Protein AF-A0A4Y2MU92-F1 (afdb_monomer_lite)

Structure (mmCIF, N/CA/C/O backbone):
data_AF-A0A4Y2MU92-F1
#
_entry.id   AF-A0A4Y2MU92-F1
#
loop_
_atom_site.group_PDB
_atom_site.id
_atom_site.type_symbol
_atom_site.label_atom_id
_atom_site.label_alt_id
_atom_site.label_comp_id
_atom_site.label_asym_id
_atom_site.label_entity_id
_atom_site.label_seq_id
_atom_site.pdbx_PDB_ins_code
_atom_site.Cartn_x
_atom_site.Cartn_y
_atom_site.Cartn_z
_atom_site.occupancy
_atom_site.B_iso_or_equiv
_atom_site.auth_seq_id
_atom_site.auth_comp_id
_atom_site.auth_asym_id
_atom_site.auth_atom_id
_atom_site.pdbx_PDB_model_num
ATOM 1 N N . MET A 1 1 ? -0.422 5.138 14.556 1.00 63.00 1 MET A N 1
ATOM 2 C CA . MET A 1 1 ? -1.538 4.678 13.697 1.00 63.00 1 MET A CA 1
ATOM 3 C C . MET A 1 1 ? -2.399 3.593 14.349 1.00 63.00 1 MET A C 1
ATOM 5 O O . MET A 1 1 ? -3.457 3.305 13.815 1.00 63.00 1 MET A O 1
ATOM 9 N N . GLU A 1 2 ? -2.029 3.038 15.514 1.00 75.19 2 GLU A N 1
ATOM 10 C CA . GLU A 1 2 ? -2.795 1.954 16.165 1.00 75.19 2 GLU A CA 1
ATOM 11 C C . GLU A 1 2 ? -4.268 2.278 16.441 1.00 75.19 2 GLU A C 1
ATOM 13 O O . GLU A 1 2 ? -5.118 1.408 16.287 1.00 75.19 2 GLU A O 1
ATOM 18 N N . ILE A 1 3 ? -4.586 3.519 16.826 1.00 85.38 3 ILE A N 1
ATOM 19 C CA . ILE A 1 3 ? -5.972 3.915 17.119 1.00 85.38 3 ILE A CA 1
ATOM 20 C C . ILE A 1 3 ? -6.837 3.842 15.857 1.00 85.38 3 ILE A C 1
ATOM 22 O O . ILE A 1 3 ? -7.947 3.328 15.916 1.00 85.38 3 ILE A O 1
ATOM 26 N N . ASN A 1 4 ? -6.318 4.291 14.712 1.00 79.19 4 ASN A N 1
ATOM 27 C CA . ASN A 1 4 ? -7.068 4.279 13.456 1.00 79.19 4 ASN A CA 1
ATOM 28 C C . ASN A 1 4 ? -7.350 2.844 12.996 1.00 79.19 4 ASN A C 1
ATOM 30 O O . ASN A 1 4 ? -8.474 2.548 12.613 1.00 79.19 4 ASN A O 1
ATOM 34 N N . ASN A 1 5 ? -6.370 1.942 13.118 1.00 82.44 5 ASN A N 1
ATOM 35 C CA . ASN A 1 5 ? -6.557 0.530 12.774 1.00 82.44 5 ASN A CA 1
ATOM 36 C C . ASN A 1 5 ? -7.602 -0.139 13.675 1.00 82.44 5 ASN A C 1
ATOM 38 O O . ASN A 1 5 ? -8.482 -0.826 13.175 1.00 82.44 5 ASN A O 1
ATOM 42 N N . LYS A 1 6 ? -7.570 0.135 14.986 1.00 87.00 6 LYS A N 1
ATOM 43 C CA . LYS A 1 6 ? -8.604 -0.356 15.908 1.00 87.00 6 LYS A CA 1
ATOM 44 C C . LYS A 1 6 ? -9.991 0.183 15.579 1.00 87.00 6 LYS A C 1
ATOM 46 O O . LYS A 1 6 ? -10.961 -0.524 15.776 1.00 87.00 6 LYS A O 1
ATOM 51 N N . VAL A 1 7 ? -10.106 1.427 15.115 1.00 86.88 7 VAL A N 1
ATOM 52 C CA . VAL A 1 7 ? -11.401 2.001 14.712 1.00 86.88 7 VAL A CA 1
ATOM 53 C C . VAL A 1 7 ? -11.928 1.339 13.434 1.00 86.88 7 VAL A C 1
ATOM 55 O O . VAL A 1 7 ? -13.129 1.094 13.352 1.00 86.88 7 VAL A O 1
ATOM 58 N N . LEU A 1 8 ? -11.052 1.017 12.476 1.00 86.19 8 LEU A N 1
ATOM 59 C CA . LEU A 1 8 ? -11.425 0.317 11.240 1.00 86.19 8 LEU A CA 1
ATOM 60 C C . LEU A 1 8 ? -12.003 -1.078 11.519 1.00 86.19 8 LEU A C 1
ATOM 62 O O . LEU A 1 8 ? -13.014 -1.420 10.923 1.00 86.19 8 LEU A O 1
ATOM 66 N N . GLU A 1 9 ? -11.469 -1.818 12.501 1.00 86.62 9 GLU A N 1
ATOM 67 C CA . GLU A 1 9 ? -11.994 -3.139 12.914 1.00 86.62 9 GLU A CA 1
ATOM 68 C C . GLU A 1 9 ? -13.477 -3.124 13.340 1.00 86.62 9 GLU A C 1
ATOM 70 O O . GLU A 1 9 ? -14.123 -4.172 13.368 1.00 86.62 9 GLU A O 1
ATOM 75 N N . PHE A 1 10 ? -14.029 -1.955 13.686 1.00 87.94 10 PHE A N 1
ATOM 76 C CA . PHE A 1 10 ? -15.434 -1.799 14.071 1.00 87.94 10 PHE A CA 1
ATOM 77 C C . PHE A 1 10 ? -16.311 -1.179 12.975 1.00 87.94 10 PHE A C 1
ATOM 79 O O . PHE A 1 10 ? -17.519 -1.038 13.189 1.00 87.94 10 PHE A O 1
ATOM 86 N N . MET A 1 11 ? -15.749 -0.773 11.831 1.00 88.69 11 MET A N 1
ATOM 87 C CA . MET A 1 11 ? -16.553 -0.238 10.734 1.00 88.69 11 MET A CA 1
ATOM 88 C C . MET A 1 11 ? -17.279 -1.376 10.003 1.00 88.69 11 MET A C 1
ATOM 90 O O . MET A 1 11 ? -16.676 -2.403 9.701 1.00 88.69 11 MET A O 1
ATOM 94 N N . PRO A 1 12 ? -18.581 -1.228 9.710 1.00 82.81 12 PRO A N 1
ATOM 95 C CA . PRO A 1 12 ? -19.282 -2.167 8.851 1.00 82.81 12 PRO A CA 1
ATOM 96 C C . PRO A 1 12 ? -18.854 -1.922 7.399 1.00 82.81 12 PRO A C 1
ATOM 98 O O . PRO A 1 12 ? -19.229 -0.909 6.819 1.00 82.81 12 PRO A O 1
ATOM 101 N N . GLY A 1 13 ? -18.079 -2.839 6.830 1.00 85.25 13 GLY A N 1
ATOM 102 C CA . GLY A 1 13 ? -17.520 -2.717 5.486 1.00 85.25 13 GLY A CA 1
ATOM 103 C C . GLY A 1 13 ? -16.676 -3.936 5.122 1.00 85.25 13 GLY A C 1
ATOM 104 O O . GLY A 1 13 ? -16.551 -4.875 5.912 1.00 85.25 13 GLY A O 1
ATOM 105 N N . ASN A 1 14 ? -16.154 -3.949 3.897 1.00 84.50 14 ASN A N 1
ATOM 106 C CA . ASN A 1 14 ? -15.108 -4.895 3.514 1.00 84.50 14 ASN A CA 1
ATOM 107 C C . ASN A 1 14 ? -13.742 -4.211 3.612 1.00 84.50 14 ASN A C 1
ATOM 109 O O . ASN A 1 14 ? -13.496 -3.234 2.892 1.00 84.50 14 ASN A O 1
ATOM 113 N N . GLU A 1 15 ? -12.836 -4.799 4.397 1.00 86.00 15 GLU A N 1
ATOM 114 C CA . GLU A 1 15 ? -11.457 -4.324 4.495 1.00 86.00 15 GLU A CA 1
ATOM 115 C C . GLU A 1 15 ? -10.758 -4.463 3.139 1.00 86.00 15 GLU A C 1
ATOM 117 O O . GLU A 1 15 ? -10.658 -5.551 2.564 1.00 86.00 15 GLU A O 1
ATOM 122 N N . THR A 1 16 ? -10.224 -3.353 2.637 1.00 85.81 16 THR A N 1
ATOM 123 C CA . THR A 1 16 ? -9.301 -3.327 1.504 1.00 85.81 16 THR A CA 1
ATOM 124 C C . THR A 1 16 ? -7.924 -2.905 1.996 1.00 85.81 16 THR A C 1
ATOM 126 O O . THR A 1 16 ? -7.753 -1.819 2.554 1.00 85.81 16 THR A O 1
ATOM 129 N N . VAL A 1 17 ? -6.928 -3.763 1.770 1.00 81.81 17 VAL A N 1
ATOM 130 C CA . VAL A 1 17 ? -5.538 -3.515 2.167 1.00 81.81 17 VAL A CA 1
ATOM 131 C C . VAL A 1 17 ? -4.706 -3.161 0.941 1.00 81.81 17 VAL A C 1
ATOM 133 O O . VAL A 1 17 ? -4.526 -3.982 0.043 1.00 81.81 17 VAL A O 1
ATOM 136 N N . TYR A 1 18 ? -4.154 -1.953 0.930 1.00 77.81 18 TYR A N 1
ATOM 137 C CA . TYR A 1 18 ? -3.203 -1.488 -0.073 1.00 77.81 18 TYR A CA 1
ATOM 138 C C . TYR A 1 18 ? -1.793 -1.609 0.485 1.00 77.81 18 TYR A C 1
ATOM 140 O O . TYR A 1 18 ? -1.456 -0.955 1.470 1.00 77.81 18 TYR A O 1
ATOM 148 N N . LYS A 1 19 ? -0.958 -2.440 -0.134 1.00 72.44 19 LYS A N 1
ATOM 149 C CA . LYS A 1 19 ? 0.445 -2.569 0.263 1.00 72.44 19 LYS A CA 1
ATOM 150 C C . LYS A 1 19 ? 1.297 -1.588 -0.522 1.00 72.44 19 LYS A C 1
ATOM 152 O O . LYS A 1 19 ? 1.105 -1.439 -1.728 1.00 72.44 19 LYS A O 1
ATOM 157 N N . ALA A 1 20 ? 2.234 -0.937 0.156 1.00 71.12 20 ALA A N 1
ATOM 158 C CA . ALA A 1 20 ? 3.284 -0.213 -0.542 1.00 71.12 20 ALA A CA 1
ATOM 159 C C . ALA A 1 20 ? 4.172 -1.239 -1.259 1.00 71.12 20 ALA A C 1
ATOM 161 O O . ALA A 1 20 ? 4.572 -2.240 -0.662 1.00 71.12 20 ALA A O 1
ATOM 162 N N . VAL A 1 21 ? 4.442 -1.011 -2.540 1.00 66.75 21 VAL A N 1
ATOM 163 C CA . VAL A 1 21 ? 5.334 -1.846 -3.344 1.00 66.75 21 VAL A CA 1
ATOM 164 C C . VAL A 1 21 ? 6.439 -0.966 -3.912 1.00 66.75 21 VAL A C 1
ATOM 166 O O . VAL A 1 21 ? 6.157 0.083 -4.485 1.00 66.75 21 VAL A O 1
ATOM 169 N N . ASP A 1 22 ? 7.688 -1.400 -3.748 1.00 66.25 22 ASP A N 1
ATOM 170 C CA . ASP A 1 22 ? 8.863 -0.693 -4.281 1.00 66.25 22 ASP A CA 1
ATOM 171 C C . ASP A 1 22 ? 9.024 -0.908 -5.801 1.00 66.25 22 ASP A C 1
ATOM 173 O O . ASP A 1 22 ? 9.806 -0.223 -6.455 1.00 66.25 22 ASP A O 1
ATOM 177 N N . MET A 1 23 ? 8.244 -1.838 -6.370 1.00 67.38 23 MET A N 1
ATOM 178 C CA . MET A 1 23 ? 8.225 -2.207 -7.784 1.00 67.38 23 MET A CA 1
ATOM 179 C C . MET A 1 23 ? 6.779 -2.391 -8.261 1.00 67.38 23 MET A C 1
ATOM 181 O O . MET A 1 23 ? 5.918 -2.852 -7.508 1.00 67.38 23 MET A O 1
ATOM 185 N N . ILE A 1 24 ? 6.501 -2.083 -9.530 1.00 74.69 24 ILE A N 1
ATOM 186 C CA . ILE A 1 24 ? 5.196 -2.375 -10.126 1.00 74.69 24 ILE A CA 1
ATOM 187 C C . ILE A 1 24 ? 4.970 -3.889 -10.231 1.00 74.69 24 ILE A C 1
ATOM 189 O O . ILE A 1 24 ? 5.733 -4.611 -10.871 1.00 74.69 24 ILE A O 1
ATOM 193 N N . MET A 1 25 ? 3.858 -4.347 -9.655 1.00 72.06 25 MET A N 1
ATOM 194 C CA . MET A 1 25 ? 3.329 -5.704 -9.807 1.00 72.06 25 MET A CA 1
ATOM 195 C C . MET A 1 25 ? 2.317 -5.724 -10.963 1.00 72.06 25 MET A C 1
ATOM 197 O O . MET A 1 25 ? 1.114 -5.831 -10.736 1.00 72.06 25 MET A O 1
ATOM 201 N N . SER A 1 26 ? 2.798 -5.544 -12.195 1.00 78.94 26 SER A N 1
ATOM 202 C CA . SER A 1 26 ? 1.988 -5.625 -13.419 1.00 78.94 26 SER A CA 1
ATOM 203 C C . SER A 1 26 ? 2.431 -6.816 -14.260 1.00 78.94 26 SER A C 1
ATOM 205 O O . SER A 1 26 ? 3.621 -7.128 -14.332 1.00 78.94 26 SER A O 1
ATOM 207 N N . GLU A 1 27 ? 1.463 -7.476 -14.894 1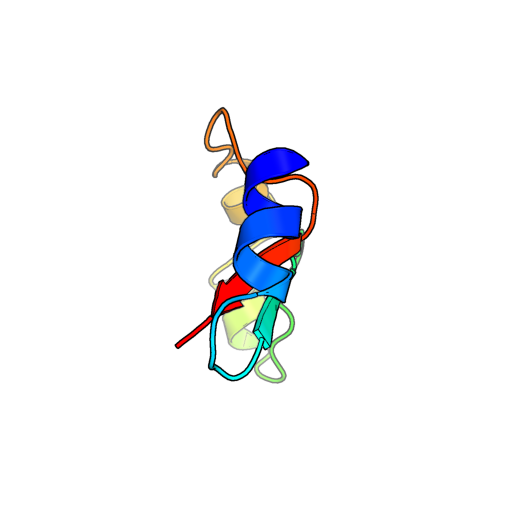.00 81.56 27 GLU A N 1
ATOM 208 C CA . GLU A 1 27 ? 1.719 -8.512 -15.896 1.00 81.56 27 GLU A CA 1
ATOM 209 C C . GLU A 1 27 ? 2.151 -7.910 -17.243 1.00 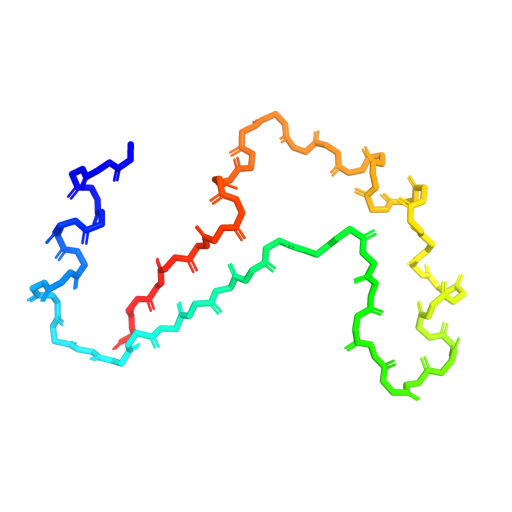81.56 27 GLU A C 1
ATOM 211 O O . GLU A 1 27 ? 2.688 -8.633 -18.082 1.00 81.56 27 GLU A O 1
ATOM 216 N N . ASP A 1 28 ? 1.951 -6.600 -17.449 1.00 87.31 28 ASP A N 1
ATOM 217 C CA . ASP A 1 28 ? 2.413 -5.885 -18.638 1.00 87.31 28 ASP A CA 1
ATOM 218 C C . ASP A 1 28 ? 3.878 -5.430 -18.466 1.00 87.31 28 ASP A C 1
ATOM 220 O O . ASP A 1 28 ? 4.183 -4.584 -17.614 1.00 87.31 28 ASP A O 1
ATOM 224 N N . PRO A 1 29 ? 4.816 -5.928 -19.295 1.00 82.06 29 PRO A N 1
ATOM 225 C CA . PRO A 1 29 ? 6.211 -5.497 -19.259 1.00 82.06 29 PRO A CA 1
ATOM 226 C C . PRO A 1 29 ? 6.4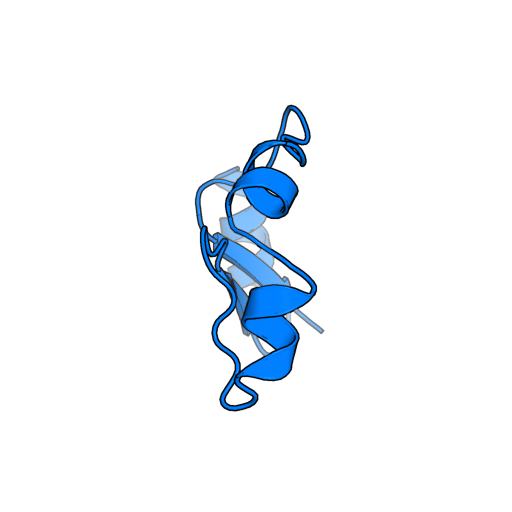15 -4.002 -19.563 1.00 82.06 29 PRO A C 1
ATOM 228 O O . PRO A 1 29 ? 7.452 -3.446 -19.203 1.00 82.06 29 PRO A O 1
ATOM 231 N N . GLN A 1 30 ? 5.473 -3.340 -20.246 1.00 87.25 30 GLN A N 1
ATOM 232 C CA . GLN A 1 30 ? 5.555 -1.906 -20.556 1.00 87.25 30 GLN A CA 1
ATOM 233 C C . GLN A 1 30 ? 5.352 -1.026 -19.322 1.00 87.25 30 GLN A C 1
ATOM 235 O O . GLN A 1 30 ? 5.928 0.063 -19.244 1.00 87.25 30 GLN A O 1
ATOM 240 N N . ASP A 1 31 ? 4.599 -1.498 -18.331 1.00 82.38 31 ASP A N 1
ATOM 241 C CA . ASP A 1 31 ? 4.372 -0.746 -17.098 1.00 82.38 31 ASP A CA 1
ATOM 242 C C . ASP A 1 31 ? 5.662 -0.622 -16.279 1.00 82.38 31 ASP A C 1
ATOM 244 O O . ASP A 1 31 ? 5.939 0.440 -15.725 1.00 82.38 31 ASP A O 1
ATOM 248 N N . GLN A 1 32 ? 6.513 -1.655 -16.278 1.00 79.56 32 GLN A N 1
ATOM 249 C CA . GLN A 1 32 ? 7.827 -1.599 -15.620 1.00 79.56 32 GLN A CA 1
ATOM 250 C C . GLN A 1 32 ? 8.757 -0.556 -16.258 1.00 79.56 32 GLN A C 1
ATOM 252 O O . GLN A 1 32 ? 9.537 0.087 -15.559 1.00 79.56 32 GLN A O 1
ATOM 257 N N . LEU A 1 33 ? 8.664 -0.360 -17.579 1.00 82.38 33 LEU A N 1
ATOM 258 C CA . LEU A 1 33 ? 9.424 0.673 -18.294 1.00 82.38 33 LEU A CA 1
ATOM 259 C C . LEU A 1 33 ? 8.866 2.078 -18.045 1.00 82.38 33 LEU A C 1
ATOM 261 O O . LEU A 1 33 ? 9.617 3.051 -18.035 1.00 82.38 33 LEU A O 1
ATOM 265 N N . THR A 1 34 ? 7.550 2.182 -17.866 1.00 83.69 34 THR A N 1
ATOM 266 C CA . THR A 1 34 ? 6.852 3.457 -17.662 1.00 83.69 34 THR A CA 1
ATOM 267 C C . THR A 1 34 ? 7.027 3.973 -16.232 1.00 83.69 34 THR A C 1
ATOM 269 O O . THR A 1 34 ? 7.081 5.183 -16.013 1.00 83.69 34 THR A O 1
ATOM 272 N N . PHE A 1 35 ? 7.171 3.068 -15.264 1.00 76.81 35 PHE A N 1
ATOM 273 C CA . PHE A 1 35 ? 7.264 3.386 -13.843 1.00 76.81 35 PHE A CA 1
ATOM 274 C C . PHE A 1 35 ? 8.443 2.644 -13.190 1.00 76.81 35 PHE A C 1
ATOM 276 O O . PHE A 1 35 ? 8.244 1.685 -12.438 1.00 76.81 35 PHE A O 1
ATOM 283 N N . PRO A 1 36 ? 9.685 3.070 -13.476 1.00 79.88 36 PRO A N 1
ATOM 284 C CA . PRO A 1 36 ? 10.870 2.451 -12.898 1.00 79.88 36 PRO A CA 1
ATOM 285 C C . PRO A 1 36 ? 10.928 2.666 -11.381 1.00 79.88 36 PRO A C 1
ATOM 287 O O . PRO A 1 36 ? 10.405 3.651 -10.856 1.00 79.88 36 PRO A O 1
ATOM 290 N N . GLU A 1 37 ? 11.634 1.785 -10.670 1.00 75.81 37 GLU A N 1
ATOM 291 C CA . GLU A 1 37 ? 11.800 1.884 -9.212 1.00 75.81 37 GLU A CA 1
ATOM 292 C C . GLU A 1 37 ? 12.370 3.241 -8.786 1.00 75.81 37 GLU A C 1
ATOM 294 O O . GLU A 1 37 ? 11.980 3.788 -7.766 1.00 75.81 37 GLU A O 1
ATOM 299 N N . GLU A 1 38 ? 13.254 3.845 -9.579 1.00 76.00 38 GLU A N 1
ATOM 300 C CA . GLU A 1 38 ? 13.810 5.176 -9.305 1.00 76.00 38 GLU A CA 1
ATOM 301 C C . GLU A 1 38 ? 12.724 6.263 -9.295 1.00 76.00 38 GLU A C 1
ATOM 303 O O . GLU A 1 38 ? 12.766 7.171 -8.465 1.00 76.00 38 GLU A O 1
ATOM 308 N N . PHE A 1 39 ? 11.711 6.150 -10.160 1.00 77.44 39 PHE A N 1
ATOM 309 C CA . PHE A 1 39 ? 10.548 7.037 -10.169 1.00 77.44 39 PHE A CA 1
ATOM 310 C C . PHE A 1 39 ? 9.675 6.809 -8.925 1.00 77.44 39 PHE A C 1
ATOM 312 O O . PHE A 1 39 ? 9.299 7.777 -8.253 1.00 77.44 39 PHE A O 1
ATOM 319 N N . LEU A 1 40 ? 9.427 5.546 -8.562 1.00 74.31 40 LEU A N 1
ATOM 320 C CA . LEU A 1 40 ? 8.676 5.173 -7.357 1.00 74.31 40 LEU A CA 1
ATOM 321 C C . LEU A 1 40 ? 9.387 5.630 -6.073 1.00 74.31 40 LEU A C 1
ATOM 323 O O . LEU A 1 40 ? 8.766 6.235 -5.209 1.00 74.31 40 LEU A O 1
ATOM 327 N N . ASN A 1 41 ? 10.702 5.449 -5.986 1.00 69.31 41 ASN A N 1
ATOM 328 C CA . ASN A 1 41 ? 11.531 5.826 -4.841 1.00 69.31 41 ASN A CA 1
ATOM 329 C C . ASN A 1 41 ? 11.760 7.345 -4.749 1.00 69.31 41 ASN A C 1
ATOM 331 O O . ASN A 1 41 ? 11.901 7.895 -3.654 1.00 69.31 41 ASN A O 1
ATOM 335 N N . SER A 1 42 ? 11.777 8.052 -5.888 1.00 67.25 42 SER A N 1
ATOM 336 C CA . SER A 1 42 ? 11.791 9.524 -5.914 1.00 67.25 42 SER A CA 1
ATOM 337 C C . SER A 1 42 ? 10.465 10.122 -5.450 1.00 67.25 42 SER A C 1
ATOM 339 O O . SER A 1 42 ? 10.436 11.217 -4.884 1.00 67.25 42 SER A O 1
ATOM 341 N N . SER A 1 43 ? 9.378 9.365 -5.613 1.00 64.19 43 SER A N 1
ATOM 342 C CA . SER A 1 43 ? 8.114 9.611 -4.939 1.00 64.19 43 SER A CA 1
ATOM 343 C C . SER A 1 43 ? 8.271 9.144 -3.497 1.00 64.19 43 SER A C 1
ATOM 345 O O . SER A 1 43 ? 7.746 8.120 -3.087 1.00 64.19 43 SER A O 1
ATOM 347 N N . THR A 1 44 ? 9.038 9.885 -2.707 1.00 58.12 44 THR A N 1
ATOM 348 C CA . THR A 1 44 ? 9.014 9.785 -1.250 1.00 58.12 44 THR A CA 1
ATOM 349 C C . THR A 1 44 ? 8.038 10.845 -0.741 1.00 58.12 44 THR A C 1
ATOM 351 O O . THR A 1 44 ? 8.449 11.976 -0.477 1.00 58.12 44 THR A O 1
ATOM 354 N N . PRO A 1 45 ? 6.728 10.555 -0.577 1.00 54.88 45 PRO A N 1
ATOM 355 C CA . PRO A 1 45 ? 5.905 11.387 0.275 1.00 54.88 45 PRO A CA 1
ATOM 356 C C . PRO A 1 45 ? 6.459 11.219 1.684 1.00 54.88 45 PRO A C 1
ATOM 358 O O . PRO A 1 45 ? 6.446 10.124 2.252 1.00 54.88 45 PRO A O 1
ATOM 361 N N . THR A 1 46 ? 6.960 12.300 2.266 1.00 48.59 46 THR A N 1
ATOM 362 C CA . THR A 1 46 ? 7.223 12.373 3.698 1.00 48.59 46 THR A CA 1
ATOM 363 C C . THR A 1 46 ? 5.917 12.031 4.425 1.00 48.59 46 THR A C 1
ATOM 365 O O . THR A 1 46 ? 5.010 12.855 4.492 1.00 48.59 46 THR A O 1
ATOM 368 N N . GLY A 1 47 ? 5.795 10.791 4.917 1.00 50.41 47 GLY A N 1
ATOM 369 C CA . GLY A 1 47 ? 4.603 10.306 5.623 1.00 50.41 47 GLY A CA 1
ATOM 370 C C . GLY A 1 47 ? 3.814 9.157 4.980 1.00 50.41 47 GLY A C 1
ATOM 371 O O . GLY A 1 47 ? 2.654 8.987 5.354 1.00 50.41 47 GLY A O 1
ATOM 372 N N . LEU A 1 48 ? 4.384 8.361 4.060 1.00 52.97 48 LEU A N 1
ATOM 373 C CA . LEU A 1 48 ? 3.734 7.107 3.635 1.00 52.97 48 LEU A CA 1
ATOM 374 C C . LEU A 1 48 ? 3.391 6.213 4.849 1.00 52.97 48 LEU A C 1
ATOM 376 O O . LEU A 1 48 ? 4.200 6.105 5.779 1.00 52.97 48 LEU A O 1
ATOM 380 N N . PRO A 1 49 ? 2.202 5.577 4.866 1.00 51.44 49 PRO A N 1
ATOM 381 C CA . PRO A 1 49 ? 1.831 4.640 5.914 1.00 51.44 49 PRO A CA 1
ATOM 382 C C . PRO A 1 49 ? 2.787 3.437 5.921 1.00 51.44 49 PRO A C 1
ATOM 384 O O . PRO A 1 49 ? 3.359 3.094 4.886 1.00 51.44 49 PRO A O 1
ATOM 387 N N . PRO A 1 50 ? 3.000 2.803 7.086 1.00 56.44 50 PRO A N 1
ATOM 388 C CA . PRO A 1 50 ? 3.964 1.731 7.254 1.00 56.44 50 PRO A CA 1
ATOM 389 C C . PRO A 1 50 ? 3.501 0.513 6.460 1.00 56.44 50 PRO A C 1
ATOM 391 O O . PRO A 1 50 ? 2.707 -0.267 6.966 1.00 56.44 50 PRO A O 1
ATOM 394 N N . TYR A 1 51 ? 3.996 0.363 5.231 1.00 68.88 51 TYR A N 1
ATOM 395 C CA . TYR A 1 51 ? 3.900 -0.829 4.377 1.00 68.88 51 TYR A CA 1
ATOM 396 C C . TYR A 1 51 ? 2.479 -1.283 3.964 1.00 68.88 51 TYR A C 1
ATOM 398 O O . TYR A 1 51 ? 2.329 -1.923 2.928 1.00 68.88 51 TYR A O 1
ATOM 406 N N . GLU A 1 52 ? 1.424 -0.915 4.695 1.00 73.75 52 GLU A N 1
ATOM 407 C CA . GLU A 1 52 ? 0.038 -1.327 4.482 1.00 73.75 52 GLU A CA 1
ATOM 408 C C . GLU A 1 52 ? -0.932 -0.202 4.890 1.00 73.75 52 GLU A C 1
ATOM 410 O O . GLU A 1 52 ? -0.864 0.350 5.991 1.00 73.75 52 GLU A O 1
ATOM 415 N N . LEU A 1 53 ? -1.862 0.130 3.998 1.00 79.25 53 LEU A N 1
ATOM 416 C CA . LEU A 1 53 ? -2.976 1.038 4.233 1.00 79.25 53 LEU A CA 1
ATOM 417 C C . LEU A 1 53 ? -4.277 0.236 4.215 1.00 79.25 53 LEU A C 1
ATOM 419 O O . LEU A 1 53 ? -4.611 -0.385 3.210 1.00 79.25 53 LEU A O 1
ATOM 423 N N . LYS A 1 54 ? -5.014 0.280 5.323 1.00 83.62 54 LYS A N 1
ATOM 424 C CA . LYS A 1 54 ? -6.321 -0.365 5.473 1.00 83.62 54 LYS A CA 1
ATOM 425 C C . LYS A 1 54 ? -7.430 0.659 5.249 1.00 83.62 54 LYS A C 1
ATOM 427 O O . LYS A 1 54 ? -7.383 1.741 5.836 1.00 83.62 54 LYS A O 1
ATOM 432 N N . VAL A 1 55 ? -8.398 0.324 4.401 1.00 83.81 55 VAL A N 1
ATOM 433 C CA . VAL A 1 55 ? -9.557 1.167 4.077 1.00 83.81 55 VAL A CA 1
ATOM 434 C C . VAL A 1 55 ? -10.818 0.311 4.092 1.00 83.81 55 VAL A C 1
ATOM 436 O O . VAL A 1 55 ? -10.826 -0.777 3.527 1.00 83.81 55 VAL A O 1
ATOM 439 N N . GLU A 1 56 ? -11.874 0.823 4.712 1.00 83.38 56 GLU A N 1
ATOM 440 C CA . GLU A 1 56 ? -13.212 0.222 4.744 1.00 83.38 56 GLU A CA 1
ATOM 441 C C . GLU A 1 56 ? -14.139 1.044 3.831 1.00 83.38 56 GLU A C 1
ATOM 443 O O . GLU A 1 56 ? -14.052 2.277 3.838 1.00 83.38 56 GLU A O 1
ATOM 448 N N . ASN A 1 57 ? -14.987 0.378 3.036 1.00 71.62 57 ASN A N 1
ATOM 449 C CA . ASN A 1 57 ? -15.976 0.997 2.131 1.00 71.62 57 ASN A CA 1
ATOM 450 C C . ASN A 1 57 ? -17.411 0.796 2.621 1.00 71.62 57 ASN A C 1
ATOM 452 O O . ASN A 1 57 ? -17.709 -0.333 3.074 1.00 71.62 57 ASN A O 1
#

Sequence (57 aa):
MEINNKVLEFMPGNETVYKAVDMIMSEDPQDQLTFPEEFLNSSTPTGLPPYELKVEN

Foldseek 3Di:
DVVVVVVLVPDPFDKDKDFDDLADPDPDPVVCVVCPSVNVVVPPDPDDDDGIDIDGD

Radius of gyration: 14.68 Å; chains: 1; bounding box: 33×21×38 Å

Organism: Araneus ventricosus (NCBI:txid182803)

Secondary structure (DSSP, 8-state):
-HHHHHHHTTSSS-EEEEEP-SS---S-HHHHHHS-HHHHHH---TT--SSEEEEE-

pLDDT: mean 75.55, std 10.69, range [48.59, 88.69]

=== Feature glossary ===
Legend for the d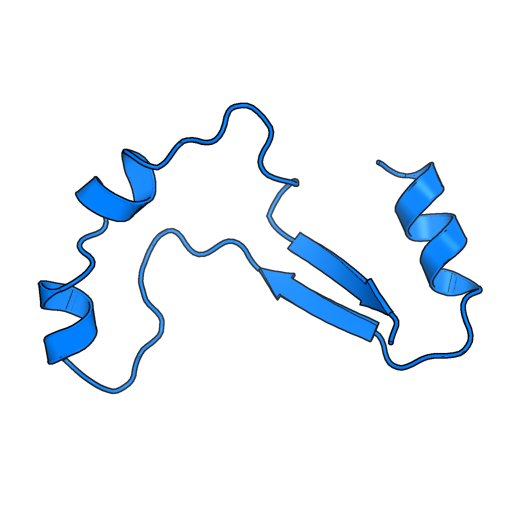ata blocks above and below:

— What the protein is —

The amino-acid sequence is the protein's primary structure: the linear order of residues from the N-terminus to the C-terminus, written in one-letter code. Everything else here — the 3D coordinates, the secondary structure, the domain annotations — is ultimately a consequence of this string.

Functional annotations link the protein to curated databases. InterPro entries identify conserved domains and families by matching the sequence against member-database signatures (Pfam, PROSITE, CDD, …). Gene Ontology (GO) terms describe molecular function, biological process, and cellular component in a controlled vocabulary. CATH places the structure in a hierarchical fold classification (Class/Architecture/Topology/Homologous-superfamily). The organism is the source species.

— Where its atoms are —

Atomic coordinates in PDBx/mmCIF format — the same representation the Protein Data Bank distributes. Each line of the _atom_site loop places one backbone atom in Cartesian space (units: ångströms, origin: arbitrary).

The six renders are orthographic views along the three Cartesian axes in both directions. Representation (cartoon, sticks, or surface) and color scheme (sequence-rainbow or by-chain) vary across proteins so the training set covers all the common visualization conventions.

— Local backbone conformation —

Eight-state secondary structure (DSSP): H is the canonical α-helix, G the tighter 3₁₀-helix, I the wider π-helix; E/B are β-structure, T and S are turns and bends, and '-' is everything else. DSSP derives these from the pattern of main-chain N–H···O=C hydrogen bonds, not from the sequence.

Three-state secondary structure (P-SEA) collapses the eight DSSP classes into helix (a), strand (b), 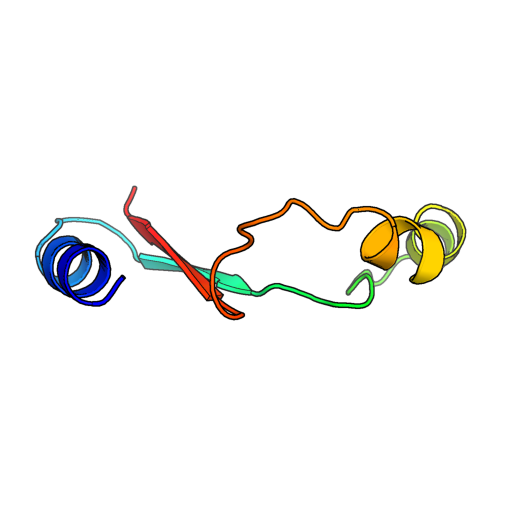and coil (c). P-SEA assigns these from Cα geometry alone — distances and angles — without requiring backbone oxygens, so it works on any Cα trace.

φ (phi) and ψ (psi) are the two rotatable backbone dihedrals per residue: φ is the C(i-1)–N–Cα–C torsion, ψ is the N–Cα–C–N(i+1) torsion, both in degrees on (−180°, 180°]. α-helical residues cluster near (−60°, −45°); β-strand residues near (−120°, +130°). A Ramachandran plot is simply a scatter of (φ, ψ) for every residue.

— Global shape and packing —

The geometric summary reports three shape descriptors. Rg (radius of gyration) measures how spread out the Cα atoms are about their centre of mass; compact globular proteins have small Rg, elongated or unfolded ones large. Cα contacts (<8 Å, |i−j|>4) count long-range residue pairs in spatial proximity — high for tightly packed folds, near zero for rods or random coil. The bounding-box extents give the protein's footprint along x, y, z in Å.

SASA measures how much of the protein is reachable by solvent. It is computed by rolling a water-sized probe over the atomic surface and summing the exposed area (Å²). Per-residue SASA distinguishes core (buried, low SASA) from surface (exposed, high SASA) residues; t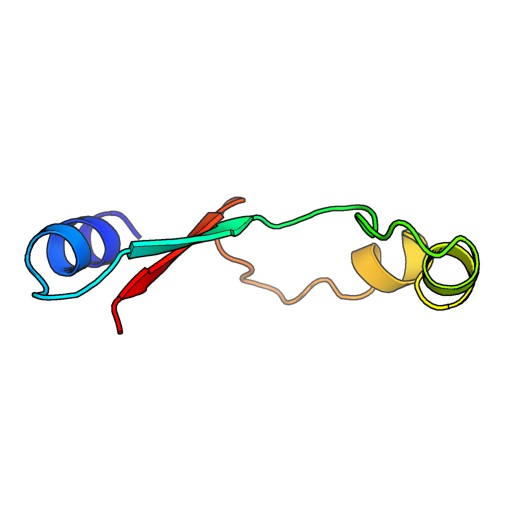otal SASA is a whole-molecule size measure.

Plot images: a contact map (which residues are close in 3D, as an N×N binary image), a Ramachandran scatter (backbone torsion angles, revealing secondary-structure composition at a glance), and — for AlphaFold structures — a PAE heatmap (pairwise prediction confidence).

— Structural neighborhood —

A 3Di character summarizes, for each residue, the relative orientation of the Cα frame of its nearest spatial neighbor. Because it encodes fold topology rather than chemistry, 3Di alignments detect remote structural similarity that sequence alignment misses.

The Foldseek neighbor list gives the closest experimentally determined structures in the PDB, ranked by structural alignment. TM-score near 1 means near-identical fold; near 0.3 means only rough topology match. This is how one finds what a novel AlphaFold prediction most resembles in the solved-structure universe.

— Confidence and disorder —

For AlphaFold models, the B-factor field carries pLDDT — the model's own estimate of local accuracy on a 0–100 scale. Regions with pLDDT<50 should be treated as essentially unmodeled; they often correspond to intrinsically disordered segments.

Crystallographic B-factors measure how much each atom's electron density is smeared out, in Å². They rise in mobile loops and surface residues and fall in the buried interior. In AlphaFold models this column is repurposed to hold pLDDT instead.

Predicted Aligned Error (PAE) is an AlphaFold confidence matrix: entry (i, j) is the expected error in the position of residue j, in ångströms, when the prediction is superimposed on the true structure at residue i. Low PAE within a block of residues means that block is internally rigid and well-predicted; high PAE between two blocks means their relative placement is uncertain even if each block individually is confident.